Protein AF-A0A920M468-F1 (afdb_monomer)

Secondary structure (DSSP, 8-state):
-EEEE---S--EEEETTEEEE-S---SS---EEEE------SSEEEEEEEETT-EEEEEEEEETTS-EEEETTEEEEEEEEETTEEEEEEEEEEEPTTEEEEEEEES---HHHHHHHHT--HHHHHHHHHHHHHHHHHHHHHHHHHHHHHHHTT--

Solvent-accessible surface area (backbone atoms only — not comparable to full-atom values): 9372 Å² total; per-residue (Å²): 122,51,78,50,63,74,60,53,88,59,54,82,43,85,49,102,90,52,72,47,72,67,35,61,84,71,93,76,90,77,55,78,50,73,48,80,86,80,92,75,95,53,46,57,48,79,48,80,44,76,28,73,80,29,41,67,69,48,77,47,78,42,59,63,79,57,44,50,79,44,35,77,70,39,42,81,71,48,77,44,75,60,93,95,44,57,23,41,32,32,40,29,60,68,44,52,65,66,35,71,44,57,31,39,37,33,69,28,74,48,67,66,62,57,44,57,66,70,54,65,39,70,66,54,56,47,50,55,52,49,54,51,51,51,53,53,52,53,52,51,52,52,54,50,50,55,57,54,54,55,57,63,68,71,74,114

pLDDT: mean 83.61, std 12.79, range [44.75, 96.12]

Sequence (156 aa):
MYVETDLPSGNLIEIPQGFALTSEVPSGDSNIIFSYYINYDSSKFEFPLHFPHGTDTFKIIVPEGSGKISGERLSFDKKVDISEKTFDEYIGNNYAKGEYLNMEMTNIPTSFVNKLSSSLNFQVINLVVIILMVNVIIIFFILRYFKNNSKKNATH

Structure (mmCIF, N/CA/C/O backbone):
data_AF-A0A920M468-F1
#
_entry.id   AF-A0A920M468-F1
#
loop_
_atom_site.group_PDB
_atom_site.id
_atom_site.type_symbol
_atom_site.label_atom_id
_atom_site.label_alt_id
_atom_site.label_comp_id
_atom_site.label_asym_id
_atom_site.label_entity_id
_atom_site.label_seq_id
_atom_site.pdbx_PDB_ins_code
_atom_site.Cartn_x
_atom_site.Cartn_y
_atom_site.Cartn_z
_atom_site.occupancy
_atom_site.B_iso_or_equiv
_atom_site.auth_seq_id
_atom_site.auth_comp_id
_atom_site.auth_asym_id
_atom_site.auth_atom_id
_atom_site.pdbx_PDB_model_num
ATOM 1 N N . MET A 1 1 ? -12.766 -0.145 -10.175 1.00 72.31 1 MET A N 1
ATOM 2 C CA . MET A 1 1 ? -11.349 -0.168 -10.586 1.00 72.31 1 MET A CA 1
ATOM 3 C C . MET A 1 1 ? -11.102 1.021 -11.507 1.00 72.31 1 MET A C 1
ATOM 5 O O . MET A 1 1 ? -12.028 1.400 -12.214 1.00 72.31 1 MET A O 1
ATOM 9 N N . TYR A 1 2 ? -9.910 1.617 -11.475 1.00 83.50 2 TYR A N 1
ATOM 10 C CA . TYR A 1 2 ? -9.464 2.642 -12.432 1.00 83.50 2 TYR A CA 1
ATOM 11 C C . TYR A 1 2 ? -8.093 2.242 -12.982 1.00 83.50 2 TYR A C 1
ATOM 13 O O . TYR A 1 2 ? -7.272 1.762 -12.201 1.00 83.50 2 TYR A O 1
ATOM 21 N N . VAL A 1 3 ? -7.858 2.412 -14.286 1.00 87.94 3 VAL A N 1
ATOM 22 C CA . VAL A 1 3 ? -6.582 2.110 -14.955 1.00 87.94 3 VAL A CA 1
ATOM 23 C C . VAL A 1 3 ? -6.292 3.199 -15.985 1.00 87.94 3 VAL A C 1
ATOM 25 O O . VAL A 1 3 ? -7.162 3.540 -16.783 1.00 87.94 3 VAL A O 1
ATOM 28 N N . GLU A 1 4 ? -5.068 3.708 -15.977 1.00 87.00 4 GLU A N 1
ATOM 29 C CA . GLU A 1 4 ? -4.532 4.695 -16.910 1.00 87.00 4 GLU A CA 1
ATOM 30 C C . GLU A 1 4 ? -3.152 4.225 -17.384 1.00 87.00 4 GLU A C 1
ATOM 32 O O . GLU A 1 4 ? -2.341 3.750 -16.587 1.00 87.00 4 GLU A O 1
ATOM 37 N N . THR A 1 5 ? -2.896 4.295 -18.690 1.00 88.25 5 THR A N 1
ATOM 38 C CA . THR A 1 5 ? -1.641 3.825 -19.285 1.00 88.25 5 THR A CA 1
ATOM 39 C C . THR A 1 5 ? -1.298 4.604 -20.550 1.00 88.25 5 THR A C 1
ATOM 41 O O . THR A 1 5 ? -2.192 5.058 -21.263 1.00 88.25 5 THR A O 1
ATOM 44 N N . ASP A 1 6 ? -0.002 4.747 -20.820 1.00 89.06 6 ASP A N 1
ATOM 45 C CA . ASP A 1 6 ? 0.556 5.308 -22.055 1.00 89.06 6 ASP A CA 1
ATOM 46 C C . ASP A 1 6 ? 0.820 4.249 -23.144 1.00 89.06 6 ASP A C 1
ATOM 48 O O . ASP A 1 6 ? 1.284 4.586 -24.236 1.00 89.06 6 ASP A O 1
ATOM 52 N N . LEU A 1 7 ? 0.499 2.977 -22.876 1.00 85.50 7 LEU A N 1
ATOM 53 C CA . LEU A 1 7 ? 0.615 1.899 -23.851 1.00 85.50 7 LEU A CA 1
ATOM 54 C C . LEU A 1 7 ? -0.274 2.152 -25.087 1.00 85.50 7 LEU A C 1
ATOM 56 O O . LEU A 1 7 ? -1.357 2.736 -24.978 1.00 85.50 7 LEU A O 1
ATOM 60 N N . PRO A 1 8 ? 0.153 1.686 -26.279 1.00 80.62 8 PRO A N 1
ATOM 61 C CA . PRO A 1 8 ? -0.602 1.844 -27.518 1.00 80.62 8 PRO A CA 1
ATOM 62 C C . PRO A 1 8 ? -1.964 1.131 -27.476 1.00 80.62 8 PRO A C 1
ATOM 64 O O . PRO A 1 8 ? -2.293 0.393 -26.544 1.00 80.62 8 PRO A O 1
ATOM 67 N N . SER A 1 9 ? -2.769 1.351 -28.522 1.00 77.06 9 SER A N 1
ATOM 68 C CA . SER A 1 9 ? -4.143 0.849 -28.644 1.00 77.06 9 SER A CA 1
ATOM 69 C C . SER A 1 9 ? -4.289 -0.621 -28.239 1.00 77.06 9 SER A C 1
ATOM 71 O O . SER A 1 9 ? -3.648 -1.498 -28.816 1.00 77.06 9 SER A O 1
ATOM 73 N N . GLY A 1 10 ? -5.187 -0.879 -27.293 1.00 79.38 10 GLY A N 1
ATOM 74 C CA . GLY A 1 10 ? -5.555 -2.206 -26.821 1.00 79.38 10 GLY A CA 1
ATOM 75 C C . GLY A 1 10 ? -6.799 -2.134 -25.940 1.00 79.38 10 GLY A C 1
ATOM 76 O O . GLY A 1 10 ? -7.289 -1.055 -25.608 1.00 79.38 10 GLY A O 1
ATOM 77 N N . ASN A 1 11 ? -7.334 -3.296 -25.583 1.00 83.25 11 ASN A N 1
ATOM 78 C CA . ASN A 1 11 ? -8.497 -3.418 -24.709 1.00 83.25 11 ASN A CA 1
ATOM 79 C C . ASN A 1 11 ? -8.072 -3.674 -23.261 1.00 83.25 11 ASN A C 1
ATOM 81 O O . ASN A 1 11 ? -7.198 -4.513 -23.008 1.00 83.25 11 ASN A O 1
ATOM 85 N N . LEU A 1 12 ? -8.759 -3.005 -22.334 1.00 86.44 12 LEU A N 1
ATOM 86 C CA . LEU A 1 12 ? -8.770 -3.317 -20.909 1.00 86.44 12 LEU A CA 1
ATOM 87 C C . LEU A 1 12 ? -9.827 -4.394 -20.642 1.00 86.44 12 LEU A C 1
ATOM 89 O O . LEU A 1 12 ? -10.995 -4.226 -20.993 1.00 86.44 12 LEU A O 1
ATOM 93 N N . ILE A 1 13 ? -9.419 -5.487 -20.008 1.00 88.12 13 ILE A N 1
ATOM 94 C CA . ILE A 1 13 ? -10.295 -6.589 -19.610 1.00 88.12 13 ILE A CA 1
ATOM 95 C C . ILE A 1 13 ? -10.274 -6.672 -18.085 1.00 88.12 13 ILE A C 1
ATOM 97 O O . ILE A 1 13 ? -9.231 -6.936 -17.493 1.00 88.12 13 ILE A O 1
ATOM 101 N N . GLU A 1 14 ? -11.418 -6.456 -17.441 1.00 82.94 14 GLU A N 1
ATOM 102 C CA . GLU A 1 14 ? -11.567 -6.653 -15.996 1.00 82.94 14 GLU A CA 1
ATOM 103 C C . GLU A 1 14 ? -11.690 -8.152 -15.679 1.00 82.94 14 GLU A C 1
ATOM 105 O O . GLU A 1 14 ? -12.442 -8.884 -16.326 1.00 82.94 14 GLU A O 1
ATOM 110 N N . ILE A 1 15 ? -10.934 -8.618 -14.685 1.00 84.69 15 ILE A N 1
ATOM 111 C CA . ILE A 1 15 ? -10.962 -9.993 -14.176 1.00 84.69 15 ILE A CA 1
ATOM 112 C C . ILE A 1 15 ? -11.221 -9.963 -12.661 1.00 84.69 15 ILE A C 1
ATOM 114 O O . ILE A 1 15 ? -10.970 -8.945 -12.019 1.00 84.69 15 ILE A O 1
ATOM 118 N N . PRO A 1 16 ? -11.690 -11.058 -12.033 1.00 76.50 16 PRO A N 1
ATOM 119 C CA . PRO A 1 16 ? -12.141 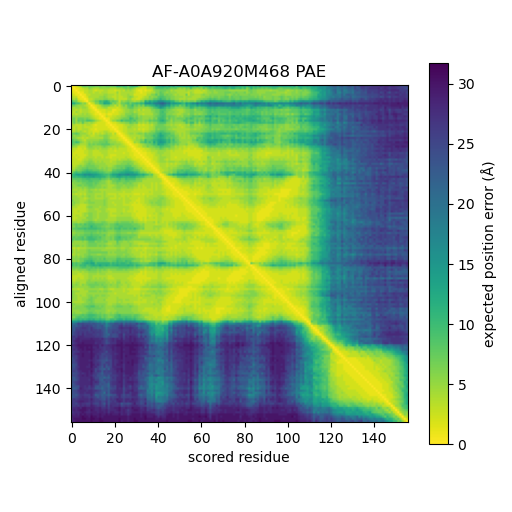-11.023 -10.635 1.00 76.50 16 PRO A CA 1
ATOM 120 C C . PRO A 1 16 ? -11.127 -10.486 -9.608 1.00 76.50 16 PRO A C 1
ATOM 122 O O . PRO A 1 16 ? -11.527 -10.034 -8.541 1.00 76.50 16 PRO A O 1
ATOM 125 N N . GLN A 1 17 ? -9.827 -10.552 -9.908 1.00 73.88 17 GLN A N 1
ATOM 126 C CA . GLN A 1 17 ? -8.737 -10.158 -9.007 1.00 73.88 17 GLN A CA 1
ATOM 127 C C . GLN A 1 17 ? -7.887 -8.995 -9.547 1.00 73.88 17 GLN A C 1
ATOM 129 O O . GLN A 1 17 ? -6.841 -8.690 -8.981 1.00 73.88 17 GLN A O 1
ATOM 134 N N . GLY A 1 18 ? -8.292 -8.348 -10.643 1.00 81.44 18 GLY A N 1
ATOM 135 C CA . GLY A 1 18 ? -7.482 -7.311 -11.278 1.00 81.44 18 GLY A CA 1
ATOM 136 C C . GLY A 1 18 ? -7.905 -7.047 -12.714 1.00 81.44 18 GLY A C 1
ATOM 137 O O . GLY A 1 18 ? -9.082 -7.119 -13.047 1.00 81.44 18 GLY A O 1
ATOM 138 N N . PHE A 1 19 ? -6.945 -6.758 -13.581 1.00 86.69 19 PHE A N 1
ATOM 139 C CA . PHE A 1 19 ? -7.207 -6.484 -14.987 1.00 86.69 19 PHE A CA 1
ATOM 140 C C . PHE A 1 19 ? -6.134 -7.095 -15.882 1.00 86.69 19 PHE A C 1
ATOM 142 O O . PHE A 1 19 ? -5.033 -7.411 -15.435 1.00 86.69 19 PHE A O 1
ATOM 149 N N . ALA A 1 20 ? -6.463 -7.229 -17.160 1.00 87.06 20 ALA A N 1
ATOM 150 C CA . ALA A 1 20 ? -5.524 -7.519 -18.226 1.00 87.06 20 ALA A CA 1
ATOM 151 C C . ALA A 1 20 ? -5.571 -6.394 -19.264 1.00 87.06 20 ALA A C 1
ATOM 153 O O . ALA A 1 20 ? -6.641 -5.884 -19.600 1.00 87.06 20 ALA A O 1
ATOM 154 N N . LEU A 1 21 ? -4.403 -6.026 -19.782 1.00 87.69 21 LEU A N 1
ATOM 155 C CA . LEU A 1 21 ? -4.264 -5.148 -20.938 1.00 87.69 21 LEU A CA 1
ATOM 156 C C . LEU A 1 21 ? -3.857 -6.007 -22.132 1.00 87.69 21 LEU A C 1
ATOM 158 O O . LEU A 1 21 ? -2.935 -6.812 -22.033 1.00 87.69 21 LEU A O 1
ATOM 162 N N . THR A 1 22 ? -4.557 -5.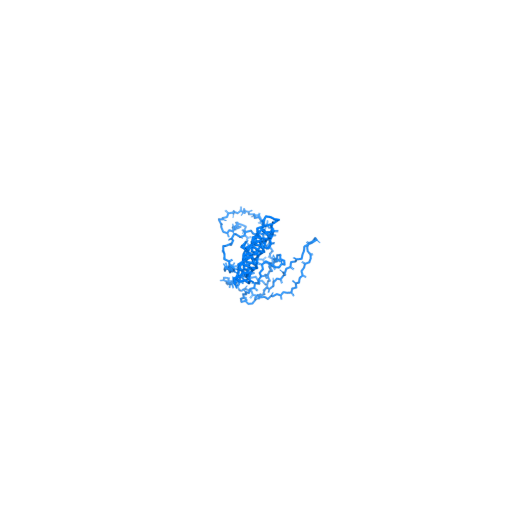843 -23.252 1.00 87.12 22 THR A N 1
ATOM 163 C CA . THR A 1 22 ? -4.215 -6.513 -24.524 1.00 87.12 22 THR A CA 1
ATOM 164 C C . THR A 1 22 ? -3.325 -5.657 -25.425 1.00 87.12 22 THR A C 1
ATOM 166 O O . THR A 1 22 ? -3.011 -6.068 -26.538 1.00 87.12 22 THR A O 1
ATOM 169 N N . SER A 1 23 ? -2.929 -4.473 -24.950 1.00 86.81 23 SER A N 1
ATOM 170 C CA . SER A 1 23 ? -1.978 -3.598 -25.629 1.00 86.81 23 SER A CA 1
ATOM 171 C C . SER A 1 23 ? -0.625 -4.282 -25.790 1.00 86.81 23 SER A C 1
ATOM 173 O O . SER A 1 23 ? -0.130 -4.939 -24.873 1.00 86.81 23 SER A O 1
ATOM 175 N N . GLU A 1 24 ? -0.002 -4.088 -26.948 1.00 84.12 24 GLU A N 1
ATOM 176 C CA . GLU A 1 24 ? 1.403 -4.440 -27.131 1.00 84.12 24 GLU A CA 1
ATOM 177 C C . GLU A 1 24 ? 2.275 -3.558 -26.229 1.00 84.12 24 GLU A C 1
ATOM 179 O O . GLU A 1 24 ? 2.000 -2.370 -26.070 1.00 84.12 24 GLU A O 1
ATOM 184 N N . VAL A 1 25 ? 3.326 -4.135 -25.643 1.00 84.81 25 VAL A N 1
ATOM 185 C CA . VAL A 1 25 ? 4.314 -3.394 -24.846 1.00 84.81 25 VAL A CA 1
ATOM 186 C C . VAL A 1 25 ? 5.484 -3.034 -25.767 1.00 84.81 25 VAL A C 1
ATOM 188 O O . VAL A 1 25 ? 6.295 -3.918 -26.069 1.00 84.81 25 VAL A O 1
ATOM 191 N N . PRO A 1 26 ? 5.564 -1.789 -26.281 1.00 82.69 26 PRO A N 1
ATOM 192 C CA . PRO A 1 26 ? 6.641 -1.382 -27.171 1.00 82.69 26 PRO A CA 1
ATOM 193 C C . PRO A 1 26 ? 7.973 -1.299 -26.417 1.00 82.69 26 PRO A C 1
ATOM 195 O O . PRO A 1 26 ? 8.027 -1.257 -25.190 1.00 82.69 26 PRO A O 1
ATOM 198 N N . SER A 1 27 ? 9.074 -1.247 -27.163 1.00 81.12 27 SER A N 1
ATOM 199 C CA . SER A 1 27 ? 10.379 -0.931 -26.582 1.00 81.12 27 SER A CA 1
ATOM 200 C C . SER A 1 27 ? 10.397 0.506 -26.055 1.00 81.12 27 SER A C 1
ATOM 202 O O . SER A 1 27 ? 10.028 1.426 -26.784 1.00 81.12 27 SER A O 1
ATOM 204 N N . GLY A 1 28 ? 10.907 0.698 -24.840 1.00 85.50 28 GLY A N 1
ATOM 205 C CA . GLY A 1 28 ? 11.016 2.003 -24.189 1.00 85.50 28 GLY A CA 1
ATOM 206 C C . GLY A 1 28 ? 10.331 2.010 -22.828 1.00 85.50 28 GLY A C 1
ATOM 207 O O . GLY A 1 28 ? 10.026 0.949 -22.281 1.00 85.50 28 GLY A O 1
ATOM 208 N N . ASP A 1 29 ? 10.103 3.212 -22.310 1.00 86.44 29 ASP A N 1
ATOM 209 C CA . ASP A 1 29 ? 9.455 3.417 -21.020 1.00 86.44 29 ASP A CA 1
ATOM 210 C C . ASP A 1 29 ? 7.938 3.478 -21.201 1.00 86.44 29 ASP A C 1
ATOM 212 O O . ASP A 1 29 ? 7.425 4.045 -22.169 1.00 86.44 29 ASP A O 1
ATOM 216 N N . SER A 1 30 ? 7.208 2.873 -20.271 1.00 88.75 30 SER A N 1
ATOM 217 C CA . SER A 1 30 ? 5.748 2.918 -20.236 1.00 88.75 30 SER A CA 1
ATOM 218 C C . SER A 1 30 ? 5.275 2.963 -18.792 1.00 88.75 30 SER A C 1
ATOM 220 O O . SER A 1 30 ? 5.843 2.315 -17.910 1.00 88.75 30 SER A O 1
ATOM 222 N N . ASN A 1 31 ? 4.222 3.728 -18.552 1.00 90.06 31 ASN A N 1
ATOM 223 C CA . ASN A 1 31 ? 3.626 3.955 -17.253 1.00 90.06 31 ASN A CA 1
ATOM 224 C C . ASN A 1 31 ? 2.242 3.314 -17.193 1.00 90.06 31 ASN A C 1
ATOM 226 O O . ASN A 1 31 ? 1.417 3.424 -18.104 1.00 90.06 31 ASN A O 1
ATOM 230 N N . ILE A 1 32 ? 1.976 2.659 -16.067 1.00 90.31 32 ILE A N 1
ATOM 231 C CA . ILE A 1 32 ? 0.671 2.084 -15.759 1.00 90.31 32 ILE A CA 1
ATOM 232 C C . ILE A 1 32 ? 0.296 2.542 -14.356 1.00 90.31 32 ILE A C 1
ATOM 234 O O . ILE A 1 32 ? 0.984 2.233 -13.382 1.00 90.31 32 ILE A O 1
ATOM 238 N N . ILE A 1 33 ? -0.809 3.270 -14.255 1.00 91.44 33 ILE A N 1
ATOM 239 C CA . ILE A 1 33 ? -1.391 3.726 -12.997 1.00 91.44 33 ILE A CA 1
ATOM 240 C C . ILE A 1 33 ? -2.715 3.001 -12.832 1.00 91.44 33 ILE A C 1
ATOM 242 O O . ILE A 1 33 ? -3.558 3.012 -13.725 1.00 91.44 33 ILE A O 1
ATOM 246 N N . PHE A 1 34 ? -2.924 2.365 -11.686 1.00 89.44 34 PHE A N 1
ATOM 247 C CA . PHE A 1 34 ? -4.175 1.673 -11.420 1.00 89.44 34 PHE A CA 1
ATOM 248 C C . PHE A 1 34 ? -4.586 1.779 -9.956 1.00 89.44 34 PHE A C 1
ATOM 250 O O . PHE A 1 34 ? -3.760 1.928 -9.059 1.00 89.44 34 PHE A O 1
ATOM 257 N N . SER A 1 35 ? -5.894 1.699 -9.722 1.00 87.50 35 SER A N 1
ATOM 258 C CA . SER A 1 35 ? -6.501 1.725 -8.396 1.00 87.50 35 SER A CA 1
ATOM 259 C C . SER A 1 35 ? -7.462 0.554 -8.223 1.00 87.50 35 SER A C 1
ATOM 261 O O . SER A 1 35 ? -8.342 0.306 -9.061 1.00 87.50 35 SER A O 1
ATOM 263 N N . TYR A 1 36 ? -7.300 -0.148 -7.104 1.00 80.62 36 TYR A N 1
ATOM 264 C CA . TYR A 1 36 ? -8.110 -1.289 -6.706 1.00 80.62 36 TYR A CA 1
ATOM 265 C C . TYR A 1 36 ? -8.682 -1.094 -5.301 1.00 80.62 36 TYR A C 1
ATOM 267 O O . TYR A 1 36 ? -8.078 -0.462 -4.437 1.00 80.62 36 TYR A O 1
ATOM 275 N N . TYR A 1 37 ? -9.844 -1.700 -5.073 1.00 80.69 37 TYR A N 1
ATOM 276 C CA . TYR A 1 37 ? -10.411 -1.877 -3.743 1.00 80.69 37 TYR A CA 1
ATOM 277 C C . TYR A 1 37 ? -10.357 -3.360 -3.411 1.00 80.69 37 TYR A C 1
ATOM 279 O O . TYR A 1 37 ? -10.827 -4.182 -4.196 1.00 80.69 37 TYR A O 1
ATOM 287 N N . ILE A 1 38 ? -9.779 -3.696 -2.263 1.00 76.62 38 ILE A N 1
ATOM 288 C CA . ILE A 1 38 ? -9.688 -5.074 -1.785 1.00 76.62 38 ILE A CA 1
ATOM 289 C C . ILE A 1 38 ? -10.507 -5.186 -0.509 1.00 76.62 38 ILE A C 1
ATOM 291 O O . ILE A 1 38 ? -10.326 -4.411 0.430 1.00 76.62 38 ILE A O 1
ATOM 295 N N . ASN A 1 39 ? -11.406 -6.167 -0.488 1.00 77.19 39 ASN A N 1
ATOM 296 C CA . ASN A 1 39 ? -12.081 -6.570 0.736 1.00 77.19 39 ASN A CA 1
ATOM 297 C C . ASN A 1 39 ? -11.111 -7.428 1.555 1.00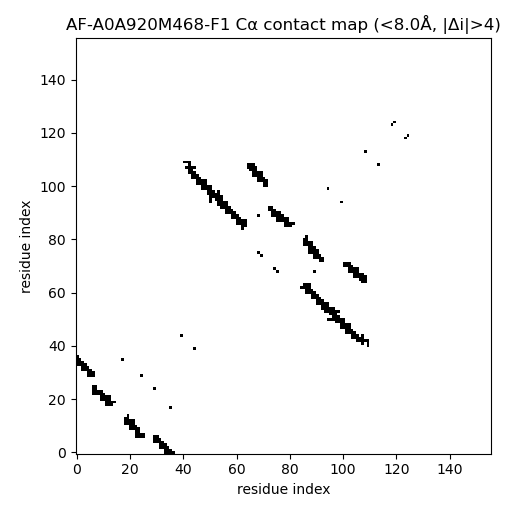 77.19 39 ASN A C 1
ATOM 299 O O . ASN A 1 39 ? -10.546 -8.387 1.032 1.00 77.19 39 ASN A O 1
ATOM 303 N N . TYR A 1 40 ? -10.922 -7.078 2.823 1.00 75.81 40 TYR A N 1
ATOM 304 C CA . TYR A 1 40 ? -10.073 -7.809 3.757 1.00 75.81 40 TYR A CA 1
ATOM 305 C C . TYR A 1 40 ? -10.889 -8.195 4.993 1.00 75.81 40 TYR A C 1
ATOM 307 O O . TYR A 1 40 ? -11.624 -7.375 5.543 1.00 75.81 40 TYR A O 1
ATOM 315 N N . ASP A 1 41 ? -10.728 -9.435 5.448 1.00 70.12 41 ASP A N 1
ATOM 316 C CA . ASP A 1 41 ? -11.380 -9.946 6.665 1.00 70.12 41 ASP A CA 1
ATOM 317 C C . ASP A 1 41 ? -10.392 -10.115 7.834 1.00 70.12 41 ASP A C 1
ATOM 319 O O . ASP A 1 41 ? -10.779 -10.402 8.967 1.00 70.12 41 ASP A O 1
ATOM 323 N N . SER A 1 42 ? -9.101 -9.912 7.572 1.00 75.50 42 SER A N 1
ATOM 324 C CA . SER A 1 42 ? -7.993 -10.108 8.506 1.00 75.50 42 SER A CA 1
ATOM 325 C C . SER A 1 42 ? -7.207 -8.820 8.744 1.00 75.50 42 SER A C 1
ATOM 327 O O . SER A 1 42 ? -7.226 -7.886 7.949 1.00 75.50 42 SER A O 1
ATOM 329 N N . SER A 1 43 ? -6.453 -8.779 9.845 1.00 80.94 43 SER A N 1
ATOM 330 C CA . SER A 1 43 ? -5.502 -7.695 10.147 1.00 80.94 43 SER A CA 1
ATOM 331 C C . SER A 1 43 ? -4.220 -7.745 9.301 1.00 80.94 43 SER A C 1
ATOM 333 O O . SER A 1 43 ? -3.335 -6.899 9.468 1.00 80.94 43 SER A O 1
ATOM 335 N N . LYS A 1 44 ? -4.114 -8.757 8.435 1.00 82.19 44 LYS A N 1
ATOM 336 C CA . LYS A 1 44 ? -2.993 -9.046 7.546 1.00 82.19 44 LYS A CA 1
ATOM 337 C C . LYS A 1 44 ? -3.510 -9.351 6.148 1.00 82.19 44 LYS A C 1
ATOM 339 O O . LYS A 1 44 ? -4.522 -10.038 6.025 1.00 82.19 44 LYS A O 1
ATOM 344 N N . PHE A 1 45 ? -2.810 -8.883 5.129 1.00 85.75 45 PHE A N 1
ATOM 345 C CA . PHE A 1 45 ? -3.123 -9.139 3.729 1.00 85.75 45 PHE A CA 1
ATOM 346 C C . PHE A 1 45 ? -1.827 -9.372 2.955 1.00 85.75 45 PHE A C 1
ATOM 348 O O . PHE A 1 45 ? -0.899 -8.576 3.072 1.00 85.75 45 PHE A O 1
ATOM 355 N N . GLU A 1 46 ? -1.768 -10.448 2.177 1.00 87.62 46 GLU A N 1
ATOM 356 C CA . GLU A 1 46 ? -0.634 -10.760 1.306 1.00 87.62 46 GLU A CA 1
ATOM 357 C C . GLU A 1 46 ? -1.029 -10.520 -0.152 1.00 87.62 46 GLU A C 1
ATOM 359 O O . GLU A 1 46 ? -2.097 -10.947 -0.595 1.00 87.62 46 GLU A O 1
ATOM 364 N N . PHE A 1 47 ? -0.164 -9.837 -0.899 1.00 86.06 47 PHE A N 1
ATOM 365 C CA . PHE A 1 47 ? -0.390 -9.497 -2.297 1.00 86.06 47 PHE A CA 1
ATOM 366 C C . PHE A 1 47 ? 0.864 -9.780 -3.130 1.00 86.06 47 PHE A C 1
ATOM 368 O O . PHE A 1 47 ? 1.811 -8.986 -3.101 1.00 86.06 47 PHE A O 1
ATOM 375 N N . PRO A 1 48 ? 0.893 -10.900 -3.872 1.00 88.69 48 PRO A N 1
ATOM 376 C CA . PRO A 1 48 ? 1.949 -11.163 -4.836 1.00 88.69 48 PRO A CA 1
ATOM 377 C C . PRO A 1 48 ? 1.695 -10.350 -6.111 1.00 88.69 48 PRO A C 1
ATOM 379 O O . PRO A 1 48 ? 0.720 -10.582 -6.826 1.00 88.69 48 PRO A O 1
ATOM 382 N N . LEU A 1 49 ? 2.587 -9.409 -6.417 1.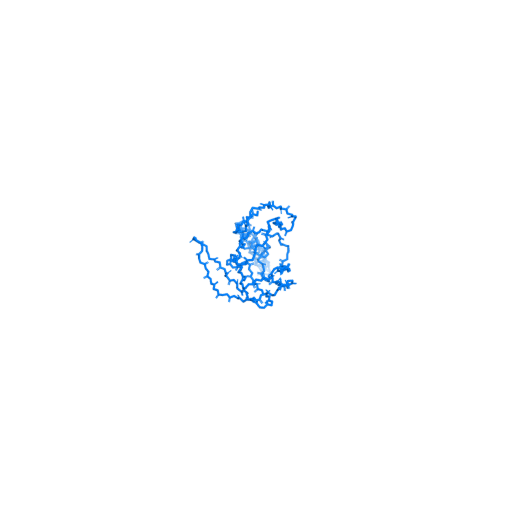00 89.44 49 LEU A N 1
ATOM 383 C CA . LEU A 1 49 ? 2.564 -8.643 -7.661 1.00 89.44 49 LEU A CA 1
ATOM 384 C C . LEU A 1 49 ? 3.651 -9.152 -8.606 1.00 89.44 49 LEU A C 1
ATOM 386 O O . LEU A 1 49 ? 4.830 -9.128 -8.270 1.00 89.44 49 LEU A O 1
ATOM 390 N N . HIS A 1 50 ? 3.254 -9.597 -9.793 1.00 91.12 50 HIS A N 1
ATOM 391 C CA . HIS A 1 50 ? 4.172 -10.071 -10.826 1.00 91.12 50 HIS A CA 1
ATOM 392 C C . HIS A 1 50 ? 4.554 -8.936 -11.784 1.00 91.12 50 HIS A C 1
ATOM 394 O O . HIS A 1 50 ? 3.677 -8.195 -12.233 1.00 91.12 50 HIS A O 1
ATOM 400 N N . PHE A 1 51 ? 5.832 -8.854 -12.164 1.00 91.81 51 PHE A N 1
ATOM 401 C CA . PHE A 1 51 ? 6.353 -7.914 -13.161 1.00 91.81 51 PHE A CA 1
ATOM 402 C C . PHE A 1 51 ? 6.844 -8.645 -14.427 1.00 91.81 51 PHE A C 1
ATOM 404 O O . PHE A 1 51 ? 8.049 -8.854 -14.592 1.00 91.81 51 PHE A O 1
ATOM 411 N N . PRO A 1 52 ? 5.956 -9.003 -15.378 1.00 89.69 52 PRO A N 1
ATOM 412 C CA . PRO A 1 52 ? 6.343 -9.725 -16.597 1.00 89.69 52 PRO A CA 1
ATOM 413 C C . PRO A 1 52 ? 7.448 -9.029 -17.405 1.00 89.69 52 PRO A C 1
ATOM 415 O O . PRO A 1 52 ? 8.354 -9.683 -17.920 1.00 89.69 52 PRO A O 1
ATOM 418 N N . HIS A 1 53 ? 7.397 -7.697 -17.477 1.00 89.75 53 HIS A N 1
ATOM 419 C CA . HIS A 1 53 ? 8.352 -6.872 -18.222 1.00 89.75 53 HIS A CA 1
ATOM 420 C C . HIS A 1 53 ? 9.424 -6.219 -17.338 1.00 89.75 53 HIS A C 1
ATOM 422 O O . HIS A 1 53 ? 10.292 -5.522 -17.863 1.00 89.75 53 HIS A O 1
ATOM 428 N N . GLY A 1 54 ? 9.427 -6.517 -16.035 1.00 92.19 54 GLY A N 1
ATOM 429 C CA . GLY A 1 54 ? 10.215 -5.787 -15.044 1.00 92.19 54 GLY A CA 1
ATOM 430 C C . GLY A 1 54 ? 9.662 -4.382 -14.799 1.00 92.19 54 GLY A C 1
ATOM 431 O O . GLY A 1 54 ? 8.700 -3.959 -15.443 1.00 92.19 54 GLY A O 1
ATOM 432 N N . THR A 1 55 ? 10.248 -3.671 -13.842 1.00 93.12 55 THR A N 1
ATOM 433 C CA . THR A 1 55 ? 10.001 -2.239 -13.648 1.00 93.12 55 THR A CA 1
ATOM 434 C C . THR A 1 55 ? 11.179 -1.577 -12.942 1.00 93.12 55 THR A C 1
ATOM 436 O O . THR A 1 55 ? 11.739 -2.129 -11.990 1.00 93.12 55 THR A O 1
ATOM 439 N N . ASP A 1 56 ? 11.536 -0.375 -13.386 1.00 93.50 56 ASP A N 1
ATOM 440 C CA . ASP A 1 56 ? 12.581 0.426 -12.750 1.00 93.50 56 ASP A CA 1
ATOM 441 C C . ASP A 1 56 ? 12.092 1.020 -11.429 1.00 93.50 56 ASP A C 1
ATOM 443 O O . ASP A 1 56 ? 12.833 1.070 -10.446 1.00 93.50 56 ASP A O 1
ATOM 447 N N . THR A 1 57 ? 10.826 1.440 -11.375 1.00 94.06 57 THR A N 1
ATOM 448 C CA . THR A 1 57 ? 10.217 2.027 -10.181 1.00 94.06 57 THR A CA 1
ATOM 449 C C . THR A 1 57 ? 8.772 1.575 -10.033 1.00 94.06 57 THR A C 1
ATOM 451 O O . THR A 1 57 ? 7.959 1.668 -10.950 1.00 94.06 57 THR A O 1
ATOM 454 N N . PHE A 1 58 ? 8.430 1.134 -8.829 1.00 94.75 58 PHE A N 1
ATOM 455 C CA . PHE A 1 58 ? 7.075 0.812 -8.418 1.00 94.75 58 PHE A CA 1
ATOM 456 C C . PHE A 1 58 ? 6.688 1.678 -7.222 1.00 94.75 58 PHE A C 1
ATOM 458 O O . PHE A 1 58 ? 7.451 1.793 -6.261 1.00 94.75 58 PHE A O 1
ATOM 465 N N . LYS A 1 59 ? 5.501 2.286 -7.280 1.00 94.94 59 LYS A N 1
ATOM 466 C CA . LYS A 1 59 ? 4.973 3.140 -6.215 1.00 94.94 59 LYS A CA 1
ATOM 467 C C . LYS A 1 59 ? 3.606 2.667 -5.766 1.00 94.94 59 LYS A C 1
ATOM 469 O O . LYS A 1 59 ? 2.748 2.356 -6.588 1.00 94.94 59 LYS A O 1
ATOM 474 N N . ILE A 1 60 ? 3.398 2.694 -4.457 1.00 93.62 60 ILE A N 1
ATOM 475 C CA . ILE A 1 60 ? 2.114 2.413 -3.824 1.00 93.62 60 ILE A CA 1
ATOM 476 C C . ILE A 1 60 ? 1.753 3.609 -2.968 1.00 93.62 60 ILE A C 1
ATOM 478 O O . ILE A 1 60 ? 2.574 4.079 -2.184 1.00 93.62 60 ILE A O 1
ATOM 482 N N . ILE A 1 61 ? 0.514 4.065 -3.092 1.00 93.44 61 ILE A N 1
ATOM 483 C CA . ILE A 1 61 ? -0.034 5.140 -2.276 1.00 93.44 61 ILE A CA 1
ATOM 484 C C . ILE A 1 61 ? -1.244 4.570 -1.545 1.00 93.44 61 ILE A C 1
ATOM 486 O O . ILE A 1 61 ? -2.206 4.135 -2.181 1.00 93.44 61 ILE A O 1
ATOM 490 N N . VAL A 1 62 ? -1.195 4.552 -0.214 1.00 91.75 62 VAL A N 1
ATOM 491 C CA . VAL A 1 62 ? -2.306 4.086 0.628 1.00 91.75 62 VAL A CA 1
ATOM 492 C C . VAL A 1 62 ? -2.750 5.178 1.594 1.00 91.75 62 VAL A C 1
ATOM 494 O O . VAL A 1 62 ? -1.909 5.950 2.048 1.00 91.75 62 VAL A O 1
ATOM 497 N N . PRO A 1 63 ? -4.052 5.286 1.919 1.00 90.75 63 PRO A N 1
ATOM 498 C CA . PRO A 1 63 ? -4.511 6.276 2.886 1.00 90.75 63 PRO A CA 1
ATOM 499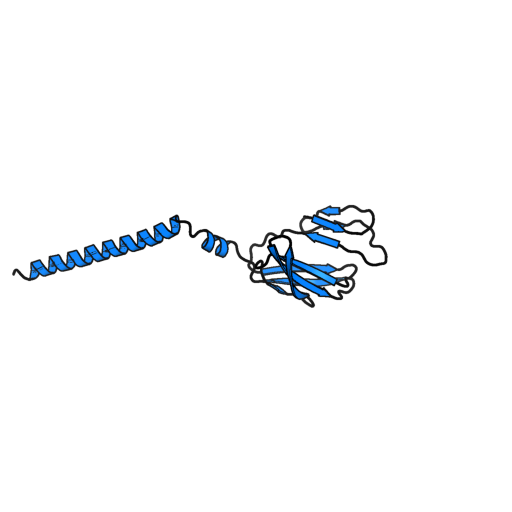 C C . PRO A 1 63 ? -3.798 6.096 4.226 1.00 90.75 63 PRO A C 1
ATOM 501 O O . PRO A 1 63 ? -3.616 4.958 4.677 1.00 90.75 63 PRO A O 1
ATOM 504 N N . GLU A 1 64 ? -3.436 7.203 4.871 1.00 88.69 64 GLU A N 1
ATOM 505 C CA . GLU A 1 64 ? -2.792 7.166 6.181 1.00 88.69 64 GLU A CA 1
ATOM 506 C C . GLU A 1 64 ? -3.615 6.326 7.173 1.00 88.69 64 GLU A C 1
ATOM 508 O O . GLU A 1 64 ? -4.841 6.427 7.256 1.00 88.69 64 GLU A O 1
ATOM 513 N N . GLY A 1 65 ? -2.930 5.461 7.924 1.00 85.50 65 GLY A N 1
ATOM 514 C CA . GLY A 1 65 ? -3.569 4.608 8.926 1.00 85.50 65 GLY A CA 1
ATOM 515 C C . GLY A 1 65 ? -4.266 3.365 8.365 1.00 85.50 65 GLY A C 1
ATOM 516 O O . GLY A 1 65 ? -4.879 2.634 9.137 1.00 85.50 65 GLY A O 1
ATOM 517 N N . SER A 1 66 ? -4.143 3.068 7.065 1.00 86.12 66 SER A N 1
ATOM 518 C CA . SER A 1 66 ? -4.697 1.837 6.464 1.00 86.12 66 SER A CA 1
ATOM 519 C C . SER A 1 66 ? -3.941 0.561 6.853 1.00 86.12 66 SER A C 1
ATOM 521 O O . SER A 1 66 ? -4.403 -0.539 6.559 1.00 86.12 66 SER A O 1
ATOM 523 N N . GLY A 1 67 ? -2.787 0.694 7.508 1.00 87.25 67 GLY A N 1
ATOM 524 C CA . GLY A 1 67 ? -1.887 -0.395 7.884 1.00 87.25 67 GLY A CA 1
ATOM 525 C C . GLY A 1 67 ? -0.457 -0.114 7.421 1.00 87.25 67 GLY A C 1
ATOM 526 O O . GLY A 1 67 ? -0.180 0.904 6.790 1.00 87.25 67 GLY A O 1
ATOM 527 N N . LYS A 1 68 ? 0.468 -1.013 7.753 1.00 88.75 68 LYS A N 1
ATOM 528 C CA . LYS A 1 68 ? 1.880 -0.920 7.374 1.00 88.75 68 LYS A CA 1
ATOM 529 C C . LYS A 1 68 ? 2.181 -1.908 6.260 1.00 88.75 68 LYS A C 1
ATOM 531 O O . LYS A 1 68 ? 1.936 -3.100 6.433 1.00 88.75 68 LYS A O 1
ATOM 536 N N . ILE A 1 69 ? 2.748 -1.415 5.164 1.00 92.62 69 ILE A N 1
ATOM 537 C CA . ILE A 1 69 ? 3.196 -2.250 4.050 1.00 92.62 69 ILE A CA 1
ATOM 538 C C . ILE A 1 69 ? 4.660 -2.638 4.268 1.00 92.62 69 ILE A C 1
ATOM 540 O O . ILE A 1 69 ? 5.491 -1.819 4.669 1.00 92.62 69 ILE A O 1
ATOM 544 N N . SER A 1 70 ? 4.971 -3.900 4.006 1.00 91.44 70 SER A N 1
ATOM 545 C CA . SER A 1 70 ? 6.322 -4.446 3.963 1.00 91.44 70 SER A CA 1
ATOM 546 C C . SER A 1 70 ? 6.459 -5.388 2.778 1.00 91.44 70 SER A C 1
ATOM 548 O O . SER A 1 70 ? 5.527 -6.108 2.442 1.00 91.44 70 SER A O 1
ATOM 550 N N . GLY A 1 71 ? 7.627 -5.404 2.155 1.00 91.06 71 GLY A N 1
ATOM 551 C CA . GLY A 1 71 ? 7.938 -6.310 1.060 1.00 91.06 71 GLY A CA 1
ATOM 552 C C . GLY A 1 71 ? 9.424 -6.250 0.751 1.00 91.06 71 GLY A C 1
ATOM 553 O O . GLY A 1 71 ? 10.127 -5.336 1.193 1.00 91.06 71 GLY A O 1
ATOM 554 N N . GLU A 1 72 ? 9.919 -7.229 0.004 1.00 89.94 72 GLU A N 1
ATOM 555 C CA . GLU A 1 72 ? 11.310 -7.200 -0.431 1.00 89.94 72 GLU A CA 1
ATOM 556 C C . GLU A 1 72 ? 11.549 -5.997 -1.356 1.00 89.94 72 GLU A C 1
ATOM 558 O O . GLU A 1 72 ? 10.804 -5.763 -2.310 1.00 89.94 72 GLU A O 1
ATOM 563 N N . ARG A 1 73 ? 12.589 -5.212 -1.054 1.00 91.94 73 ARG A N 1
ATOM 564 C CA . ARG A 1 73 ? 12.973 -4.003 -1.807 1.00 91.94 73 ARG A CA 1
ATOM 565 C C . ARG A 1 73 ? 11.873 -2.940 -1.919 1.00 91.94 73 ARG A C 1
ATOM 567 O O . ARG A 1 73 ? 11.952 -2.080 -2.788 1.00 91.94 73 ARG A O 1
ATOM 574 N N . LEU A 1 74 ? 10.894 -2.978 -1.016 1.00 94.88 74 LEU A N 1
ATOM 575 C CA . LEU A 1 74 ? 9.830 -1.993 -0.882 1.00 94.88 74 LEU A CA 1
ATOM 576 C C . LEU A 1 74 ? 9.997 -1.261 0.451 1.00 94.88 74 LEU A C 1
ATOM 578 O O . LEU A 1 74 ? 10.010 -1.880 1.518 1.00 94.88 74 LEU A O 1
ATOM 582 N N . SER A 1 75 ? 10.106 0.061 0.401 1.00 94.00 75 SER A N 1
ATOM 583 C CA . SER A 1 75 ? 10.304 0.898 1.584 1.00 94.00 75 SER A CA 1
ATOM 584 C C . SER A 1 75 ? 9.346 2.076 1.598 1.00 94.00 75 SER A C 1
ATOM 586 O O . SER A 1 75 ? 8.974 2.593 0.548 1.00 94.00 75 SER A O 1
ATOM 588 N N . PHE A 1 76 ? 8.972 2.518 2.797 1.00 94.44 76 PHE A N 1
ATOM 589 C CA . PHE A 1 76 ? 8.289 3.796 2.971 1.00 94.44 76 PHE A CA 1
ATOM 590 C C . PHE A 1 76 ? 9.176 4.925 2.433 1.00 94.44 76 PHE A C 1
ATOM 592 O O . PHE A 1 76 ? 10.352 4.997 2.793 1.00 94.44 76 PHE A O 1
ATOM 599 N N . ASP A 1 77 ? 8.608 5.782 1.591 1.00 95.44 77 ASP A N 1
ATOM 600 C CA . ASP A 1 77 ? 9.283 6.952 1.029 1.00 95.44 77 ASP A CA 1
ATOM 601 C C . ASP A 1 77 ? 8.922 8.204 1.833 1.00 95.44 77 ASP A C 1
ATOM 603 O O . ASP A 1 77 ? 9.755 8.786 2.530 1.00 95.44 77 ASP A O 1
ATOM 607 N N . LYS A 1 78 ? 7.648 8.606 1.775 1.00 94.94 78 LYS A N 1
ATOM 608 C CA . LYS A 1 78 ? 7.156 9.834 2.404 1.00 94.94 78 LYS A CA 1
ATOM 609 C C . LYS A 1 78 ? 5.642 9.814 2.582 1.00 94.94 78 LYS A C 1
ATOM 611 O O . LYS A 1 78 ? 4.944 8.972 2.024 1.00 94.94 78 LYS A O 1
ATOM 616 N N . LYS A 1 79 ? 5.137 10.799 3.325 1.00 95.25 79 LYS A N 1
ATOM 617 C CA . LYS A 1 79 ? 3.715 11.149 3.305 1.00 95.25 79 LYS A CA 1
ATOM 618 C C . LYS A 1 79 ? 3.442 12.137 2.183 1.00 95.25 79 LYS A C 1
ATOM 620 O O . LYS A 1 79 ? 4.252 13.034 1.944 1.00 95.25 79 LYS A O 1
ATOM 625 N N . VAL A 1 80 ? 2.318 11.964 1.506 1.00 95.25 80 VAL A N 1
ATOM 626 C CA . VAL A 1 80 ? 1.888 12.814 0.396 1.00 95.25 80 VAL A CA 1
ATOM 627 C C . VAL A 1 80 ? 0.465 13.276 0.665 1.00 95.25 80 VAL A C 1
ATOM 629 O O . VAL A 1 80 ? -0.402 12.471 1.006 1.00 95.25 80 VAL A O 1
ATOM 632 N N . ASP A 1 81 ? 0.225 14.571 0.496 1.00 93.12 81 ASP A N 1
ATOM 633 C CA . ASP A 1 81 ? -1.112 15.141 0.596 1.00 93.12 81 ASP A CA 1
ATOM 634 C C . ASP A 1 81 ? -1.724 15.213 -0.802 1.00 93.12 81 ASP A C 1
ATOM 636 O O . ASP A 1 81 ? -1.212 15.897 -1.692 1.00 93.12 81 ASP A O 1
ATOM 640 N N . ILE A 1 82 ? -2.819 14.480 -1.008 1.00 89.00 82 ILE A N 1
ATOM 641 C CA . ILE A 1 82 ? -3.598 14.517 -2.246 1.00 89.00 82 ILE A CA 1
ATOM 642 C C . ILE A 1 82 ? -4.951 15.129 -1.903 1.00 89.00 82 ILE A C 1
ATOM 644 O O . ILE A 1 82 ? -5.770 14.539 -1.192 1.00 89.00 82 ILE A O 1
ATOM 648 N N . SER A 1 83 ? -5.169 16.340 -2.416 1.00 87.81 83 SER A N 1
ATOM 649 C CA . SER A 1 83 ? -6.309 17.191 -2.068 1.00 87.81 83 SER A CA 1
ATOM 650 C C . SER A 1 83 ? -6.321 17.550 -0.573 1.00 87.81 83 SER A C 1
ATOM 652 O O . SER A 1 83 ? -5.518 18.373 -0.152 1.00 87.81 83 SER A O 1
ATOM 654 N N . GLU A 1 84 ? -7.205 16.948 0.226 1.00 88.31 84 GLU A N 1
ATOM 655 C CA . GLU A 1 84 ? -7.353 17.205 1.672 1.00 88.31 84 GLU A CA 1
ATOM 656 C C . GLU A 1 84 ? -7.065 15.954 2.518 1.00 88.31 84 GLU A C 1
ATOM 658 O O . GLU A 1 84 ? -7.430 15.881 3.692 1.00 88.31 84 GLU A O 1
ATOM 663 N N . LYS A 1 85 ? -6.473 14.920 1.912 1.00 90.25 85 LYS A N 1
ATOM 664 C CA . LYS A 1 85 ? -6.183 13.645 2.571 1.00 90.25 85 LYS A CA 1
ATOM 665 C C . LYS A 1 85 ? -4.696 13.339 2.494 1.00 90.25 85 LYS A C 1
ATOM 667 O O . LYS A 1 85 ? -4.080 13.517 1.445 1.00 90.25 85 LYS A O 1
ATOM 672 N N . THR A 1 86 ? -4.168 12.816 3.591 1.00 93.19 86 THR A N 1
ATOM 673 C CA . THR A 1 86 ? -2.781 12.367 3.697 1.00 93.19 86 THR A CA 1
ATOM 674 C C . THR A 1 86 ? -2.684 10.876 3.384 1.00 93.19 86 THR A C 1
ATOM 676 O O . THR A 1 86 ? -3.520 10.063 3.798 1.00 93.19 86 THR A O 1
ATOM 679 N N . PHE A 1 87 ? -1.657 10.518 2.625 1.00 94.19 87 PHE A N 1
ATOM 680 C CA . PHE A 1 87 ? -1.372 9.161 2.182 1.00 94.19 87 PHE A CA 1
ATOM 681 C C . PHE A 1 87 ? 0.078 8.800 2.488 1.00 94.19 87 PHE A C 1
ATOM 683 O O . PHE A 1 87 ? 0.960 9.658 2.455 1.00 94.19 87 PHE A O 1
ATOM 690 N N . ASP A 1 88 ? 0.327 7.520 2.732 1.00 94.56 88 ASP A N 1
ATOM 691 C CA . ASP A 1 88 ? 1.668 6.958 2.841 1.00 94.56 88 ASP A CA 1
ATOM 692 C C . ASP A 1 88 ? 2.115 6.448 1.457 1.00 94.56 88 ASP A C 1
ATOM 694 O O . ASP A 1 88 ? 1.446 5.599 0.857 1.00 94.56 88 ASP A O 1
ATOM 698 N N . GLU A 1 89 ? 3.240 6.963 0.947 1.00 95.31 89 GLU A N 1
ATOM 699 C CA . GLU A 1 89 ? 3.904 6.494 -0.278 1.00 95.31 89 GLU A CA 1
ATOM 700 C C . GLU A 1 89 ? 4.981 5.463 0.073 1.00 95.31 89 GLU A C 1
ATOM 702 O O . GLU A 1 89 ? 5.845 5.691 0.924 1.00 95.31 89 GLU A O 1
ATOM 707 N N . TYR A 1 90 ? 4.946 4.332 -0.625 1.00 95.50 90 TYR A N 1
ATOM 708 C CA . TYR A 1 90 ? 5.974 3.301 -0.599 1.00 95.50 90 TYR A CA 1
ATOM 709 C C . TYR A 1 90 ? 6.580 3.175 -1.991 1.00 95.50 90 TYR A C 1
ATOM 711 O O . TYR A 1 90 ? 5.854 3.183 -2.987 1.00 95.50 90 TYR A O 1
ATOM 719 N N . ILE A 1 91 ? 7.901 3.035 -2.049 1.00 96.12 91 ILE A N 1
ATOM 720 C CA . ILE A 1 91 ? 8.664 2.922 -3.288 1.00 96.12 91 ILE A CA 1
ATOM 721 C C . ILE A 1 91 ? 9.501 1.646 -3.288 1.00 96.12 91 ILE A C 1
ATOM 723 O O . ILE A 1 91 ? 10.118 1.284 -2.282 1.00 96.12 91 ILE A O 1
ATOM 727 N N . GLY A 1 92 ? 9.505 0.963 -4.427 1.00 95.12 92 GLY A N 1
ATOM 728 C CA . GLY A 1 92 ? 10.414 -0.131 -4.729 1.00 95.12 92 GLY A CA 1
ATOM 729 C C . GLY A 1 92 ? 11.091 0.100 -6.071 1.00 95.12 92 GLY A C 1
ATOM 730 O O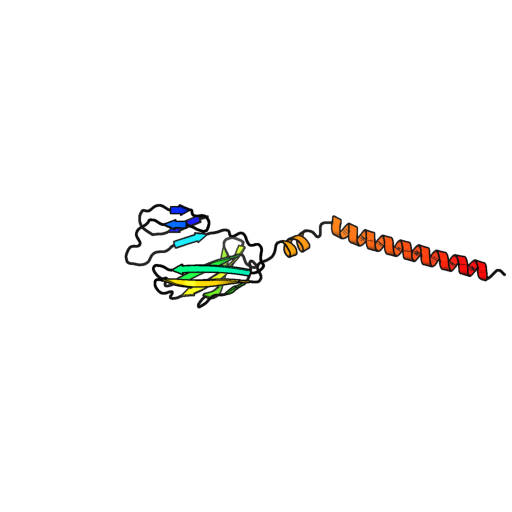 . GLY A 1 92 ? 10.510 0.722 -6.960 1.00 95.12 92 GLY A O 1
ATOM 731 N N . ASN A 1 93 ? 12.325 -0.379 -6.210 1.00 94.50 93 ASN A N 1
ATOM 732 C CA . ASN A 1 93 ? 13.160 -0.094 -7.376 1.00 94.50 93 ASN A CA 1
ATOM 733 C C . ASN A 1 93 ? 13.772 -1.371 -7.958 1.00 94.50 93 ASN A C 1
ATOM 735 O O . ASN A 1 93 ? 14.098 -2.301 -7.214 1.00 94.50 93 ASN A O 1
ATOM 739 N N . ASN A 1 94 ? 14.012 -1.352 -9.270 1.00 93.94 94 ASN A N 1
ATOM 740 C CA . ASN A 1 94 ? 14.745 -2.372 -10.022 1.00 93.94 94 ASN A CA 1
ATOM 741 C C . ASN A 1 94 ? 14.193 -3.796 -9.811 1.00 93.94 94 ASN A C 1
ATOM 743 O O . ASN A 1 94 ? 14.846 -4.659 -9.216 1.00 93.94 94 ASN A O 1
ATOM 747 N N . TYR A 1 95 ? 12.981 -4.049 -10.299 1.00 94.44 95 TYR A N 1
ATOM 748 C CA . TYR A 1 95 ? 12.420 -5.396 -10.398 1.00 94.44 95 TYR A CA 1
ATOM 749 C C . TYR A 1 95 ? 12.704 -5.975 -11.783 1.00 94.44 95 TYR A C 1
ATOM 751 O O . TYR A 1 95 ? 12.378 -5.371 -12.808 1.00 94.44 95 TYR A O 1
ATOM 759 N N . ALA A 1 96 ? 13.328 -7.148 -11.819 1.00 94.75 96 ALA A N 1
ATOM 760 C CA . ALA A 1 96 ? 13.697 -7.812 -13.058 1.00 94.75 96 ALA A CA 1
ATOM 761 C C . ALA A 1 96 ? 12.472 -8.392 -13.784 1.00 94.75 96 ALA A C 1
ATOM 763 O O . ALA A 1 96 ? 11.388 -8.567 -13.224 1.00 94.75 96 ALA A O 1
ATOM 764 N N . LYS A 1 97 ? 12.660 -8.729 -15.063 1.00 93.50 97 LYS A N 1
ATOM 765 C CA . LYS A 1 97 ? 11.640 -9.406 -15.873 1.00 93.50 97 LYS A CA 1
ATOM 766 C C . LYS A 1 97 ? 11.256 -10.746 -15.245 1.00 93.50 97 LYS A C 1
ATOM 768 O O . LYS A 1 97 ? 12.123 -11.585 -15.014 1.00 93.50 97 LYS A O 1
ATOM 773 N N . GLY A 1 98 ? 9.959 -10.945 -15.024 1.00 94.19 98 GLY A N 1
ATOM 774 C CA . GLY A 1 98 ? 9.399 -12.158 -14.426 1.00 94.19 98 GLY A CA 1
ATOM 775 C C . GLY A 1 98 ? 9.489 -12.214 -12.899 1.00 94.19 98 GLY A C 1
ATOM 776 O O . GLY A 1 98 ? 9.193 -13.251 -12.308 1.00 94.19 98 GLY A O 1
ATOM 777 N N . GLU A 1 99 ? 9.921 -11.133 -12.247 1.00 94.62 99 GLU A N 1
ATOM 778 C CA . GLU A 1 99 ? 10.056 -11.094 -10.795 1.00 94.62 99 GLU A CA 1
ATOM 779 C C . GLU A 1 99 ? 8.716 -10.849 -10.090 1.00 94.62 99 GLU A C 1
ATOM 781 O O . GLU A 1 99 ? 7.795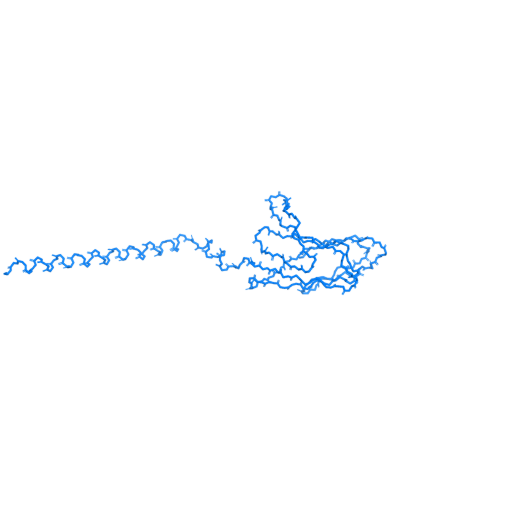 -10.247 -10.648 1.00 94.62 99 GLU A O 1
ATOM 786 N N . TYR A 1 100 ? 8.623 -11.313 -8.842 1.00 93.06 100 TYR A N 1
ATOM 787 C CA . TYR A 1 100 ? 7.484 -11.087 -7.964 1.00 93.06 100 TYR A CA 1
ATOM 788 C C . TYR A 1 100 ? 7.872 -10.182 -6.803 1.00 93.06 100 TYR A C 1
ATOM 790 O O . TYR A 1 100 ? 8.856 -10.426 -6.107 1.00 93.06 100 TYR A O 1
ATOM 798 N N . LEU A 1 101 ? 7.037 -9.189 -6.539 1.00 92.44 101 LEU A N 1
ATOM 799 C CA . LEU A 1 101 ? 7.023 -8.460 -5.286 1.00 92.44 101 LEU A CA 1
ATOM 800 C C . LEU A 1 101 ? 5.949 -9.072 -4.382 1.00 92.44 101 LEU A C 1
ATOM 802 O O . LEU A 1 101 ? 4.753 -8.903 -4.608 1.00 92.44 101 LEU A O 1
ATOM 806 N N . ASN A 1 102 ? 6.389 -9.783 -3.345 1.00 92.06 102 ASN A N 1
ATOM 807 C CA . ASN A 1 102 ? 5.510 -10.323 -2.311 1.00 92.06 102 ASN A CA 1
ATOM 808 C C . ASN A 1 102 ? 5.335 -9.276 -1.212 1.00 92.06 102 ASN A C 1
ATOM 810 O O . ASN A 1 102 ? 6.230 -9.074 -0.388 1.00 92.06 102 ASN A O 1
ATOM 814 N N . MET A 1 103 ? 4.200 -8.583 -1.230 1.00 91.56 103 MET A N 1
ATOM 815 C CA . MET A 1 103 ? 3.887 -7.553 -0.244 1.00 91.56 103 MET A CA 1
ATOM 816 C C . MET A 1 103 ? 3.010 -8.128 0.855 1.00 91.56 103 MET A C 1
ATOM 818 O O . MET A 1 103 ? 2.021 -8.800 0.576 1.00 91.56 103 MET A O 1
ATOM 822 N N . GLU A 1 104 ? 3.332 -7.799 2.097 1.00 91.38 104 GLU A N 1
ATOM 823 C CA . GLU A 1 104 ? 2.472 -8.011 3.252 1.00 91.38 104 GLU A CA 1
ATOM 824 C C . GLU A 1 104 ? 2.035 -6.648 3.788 1.00 91.38 104 GLU A C 1
ATOM 826 O O . GLU A 1 104 ? 2.853 -5.767 4.064 1.00 91.38 104 GLU A O 1
ATOM 831 N N . MET A 1 105 ? 0.731 -6.480 3.961 1.00 90.44 105 MET A N 1
ATOM 832 C CA . MET A 1 105 ? 0.155 -5.371 4.697 1.00 90.44 105 MET A CA 1
ATOM 833 C C . MET A 1 105 ? -0.295 -5.873 6.064 1.00 90.44 105 MET A C 1
ATOM 835 O O . MET A 1 105 ? -1.058 -6.830 6.168 1.00 90.44 105 MET A O 1
ATOM 839 N N . THR A 1 106 ? 0.181 -5.226 7.121 1.00 89.88 106 THR A N 1
ATOM 840 C CA . THR A 1 106 ? -0.090 -5.584 8.519 1.00 89.88 106 THR A CA 1
ATOM 841 C C . THR A 1 106 ? -0.771 -4.435 9.250 1.00 89.88 106 THR A C 1
ATOM 843 O O . THR A 1 106 ? -0.783 -3.302 8.771 1.00 89.88 106 THR A O 1
ATOM 846 N N . ASN A 1 107 ? -1.329 -4.706 10.433 1.00 86.94 107 ASN A N 1
ATOM 847 C CA . ASN A 1 107 ? -2.048 -3.715 11.241 1.00 86.94 107 ASN A CA 1
ATOM 848 C C . ASN A 1 107 ? -3.191 -3.034 10.472 1.00 86.94 107 ASN A C 1
ATOM 850 O O . ASN A 1 107 ? -3.478 -1.859 10.699 1.00 86.94 107 ASN A O 1
ATOM 854 N N . ILE A 1 108 ? -3.835 -3.769 9.563 1.00 87.06 108 ILE A N 1
ATOM 855 C CA . ILE A 1 108 ? -4.975 -3.250 8.813 1.00 87.06 108 ILE A CA 1
ATOM 856 C C . ILE A 1 108 ? -6.118 -3.004 9.811 1.00 87.06 108 ILE A C 1
ATOM 858 O O . ILE A 1 108 ? -6.430 -3.912 10.598 1.00 87.06 108 ILE A O 1
ATOM 862 N N . PRO A 1 109 ? -6.736 -1.807 9.829 1.00 77.88 109 PRO A N 1
ATOM 863 C CA . PRO A 1 109 ? -7.807 -1.490 10.761 1.00 77.88 109 PRO A CA 1
ATOM 864 C C . PRO A 1 109 ? -8.972 -2.459 10.588 1.00 77.88 109 PRO A C 1
ATOM 866 O O . PRO A 1 109 ? -9.734 -2.384 9.631 1.00 77.88 109 PRO A O 1
ATOM 869 N N . THR A 1 110 ? -9.150 -3.383 11.528 1.00 71.25 110 THR A N 1
ATOM 870 C CA . THR A 1 110 ? -10.301 -4.280 11.461 1.00 71.25 110 THR A CA 1
ATOM 871 C C . THR A 1 110 ? -11.563 -3.517 11.841 1.00 71.25 110 THR A C 1
ATOM 873 O O . THR A 1 110 ? -11.595 -2.724 12.790 1.00 71.25 110 THR A O 1
ATOM 876 N N . SER A 1 111 ? -12.642 -3.800 11.108 1.00 63.53 111 SER A N 1
ATOM 877 C CA . SER A 1 111 ? -13.959 -3.206 11.339 1.00 63.53 111 SER A CA 1
ATOM 878 C C . SER A 1 111 ? -14.409 -3.336 12.799 1.00 63.53 111 SER A C 1
ATOM 880 O O . SER A 1 111 ? -15.150 -2.487 13.259 1.00 63.53 111 SER A O 1
ATOM 882 N N . PHE A 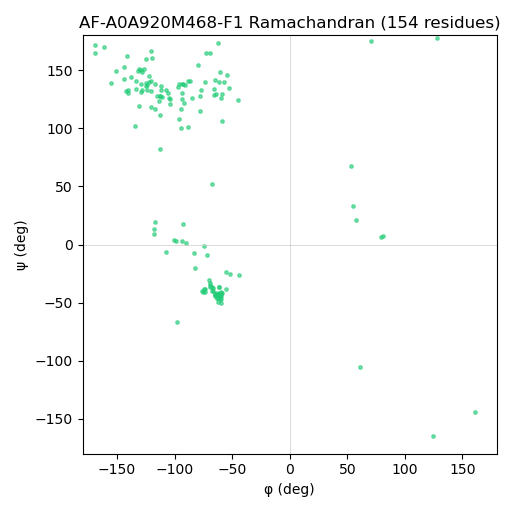1 112 ? -13.938 -4.327 13.567 1.00 54.22 112 PHE A N 1
ATOM 883 C CA . PHE A 1 112 ? -14.304 -4.496 14.976 1.00 54.22 112 PHE A CA 1
ATOM 884 C C . PHE A 1 112 ? -13.826 -3.351 15.887 1.00 54.22 112 PHE A C 1
ATOM 886 O O . PHE A 1 112 ? -14.610 -2.870 16.699 1.00 54.22 112 PHE A O 1
ATOM 893 N N . VAL A 1 113 ? -12.591 -2.860 15.735 1.00 55.09 113 VAL A N 1
ATOM 894 C CA . VAL A 1 113 ? -12.047 -1.791 16.601 1.00 55.09 113 VAL A CA 1
ATOM 895 C C . VAL A 1 113 ? -12.647 -0.436 16.227 1.00 55.09 113 VAL A C 1
ATOM 897 O O . VAL A 1 113 ? -13.063 0.320 17.102 1.00 55.09 113 VAL A O 1
ATOM 900 N N . ASN A 1 114 ? -12.785 -0.178 14.922 1.00 52.97 114 ASN A N 1
ATOM 901 C CA . ASN A 1 114 ? -13.433 1.029 14.410 1.00 52.97 114 ASN A CA 1
ATOM 902 C C . ASN A 1 114 ? -14.942 1.026 14.672 1.00 52.97 114 ASN A C 1
ATOM 904 O O . ASN A 1 114 ? -15.496 2.076 14.983 1.00 52.97 114 ASN A O 1
ATOM 908 N N . LYS A 1 115 ? -15.616 -0.133 14.621 1.00 49.03 115 LYS A N 1
ATOM 909 C CA . LYS A 1 115 ? -17.005 -0.271 15.080 1.00 49.03 115 LYS A CA 1
ATOM 910 C C . LYS A 1 115 ? -17.092 -0.038 16.577 1.00 49.03 115 LYS A C 1
ATOM 912 O O . LYS A 1 115 ? -17.958 0.712 16.966 1.00 49.03 115 LYS A O 1
ATOM 917 N N . LEU A 1 116 ? -16.206 -0.583 17.409 1.00 51.28 116 LEU A N 1
ATOM 918 C CA . LEU A 1 116 ? -16.297 -0.412 18.863 1.00 51.28 116 LEU A CA 1
ATOM 919 C C . LEU A 1 116 ? -16.034 1.036 19.319 1.00 51.28 116 LEU A C 1
ATOM 921 O O . LEU A 1 116 ? -16.699 1.506 20.239 1.00 51.28 116 LEU A O 1
ATOM 925 N N . SER A 1 117 ? -15.110 1.755 18.669 1.00 53.12 117 SER A N 1
ATOM 926 C CA . SER A 1 117 ? -14.809 3.161 18.981 1.00 53.12 117 SER A CA 1
ATOM 927 C C . SER A 1 117 ? -15.874 4.130 18.455 1.00 53.12 117 SER A C 1
ATOM 929 O O . SER A 1 117 ? -16.266 5.048 19.172 1.00 53.12 117 SER A O 1
ATOM 931 N N . SER A 1 118 ? -16.399 3.902 17.244 1.00 49.47 118 SER A N 1
ATOM 932 C CA . SER A 1 118 ? -17.484 4.716 16.670 1.00 49.47 118 SER A CA 1
ATOM 933 C C . SER A 1 118 ? -18.883 4.311 17.156 1.00 49.47 118 SER A C 1
ATOM 935 O O . SER A 1 118 ? -19.801 5.126 17.123 1.00 49.47 118 SER A O 1
ATOM 937 N N . SER A 1 119 ? -19.058 3.086 17.670 1.00 47.84 119 SER A N 1
ATOM 938 C CA . SER A 1 119 ? -20.300 2.591 18.280 1.00 47.84 119 SER A CA 1
ATOM 939 C C . SER A 1 119 ? -20.355 2.787 19.791 1.00 47.84 119 SER A C 1
ATOM 941 O O . SER A 1 119 ? -21.236 2.203 20.433 1.00 47.84 119 SER A O 1
ATOM 943 N N . LEU A 1 120 ? -19.525 3.663 20.368 1.00 54.25 120 LEU A N 1
ATOM 944 C CA . LEU A 1 120 ? -19.873 4.353 21.617 1.00 54.25 120 LEU A CA 1
ATOM 945 C C . LEU A 1 120 ? -21.048 5.322 21.364 1.00 54.25 120 LEU A C 1
ATOM 947 O O . LEU A 1 120 ? -21.012 6.503 21.687 1.00 54.25 120 LEU A O 1
ATOM 951 N N . ASN A 1 121 ? -22.116 4.795 20.762 1.00 56.88 121 ASN A N 1
ATOM 952 C CA . ASN A 1 121 ? -23.431 5.392 20.704 1.00 56.88 121 ASN A CA 1
ATOM 953 C C . ASN A 1 121 ? -23.871 5.693 22.139 1.00 56.88 121 ASN A C 1
ATOM 955 O O . ASN A 1 121 ? -23.610 4.903 23.053 1.00 56.88 121 ASN A O 1
ATOM 959 N N . PHE A 1 122 ? -24.625 6.781 22.321 1.00 59.09 122 PHE A N 1
ATOM 960 C CA . PHE A 1 122 ? -25.290 7.136 23.583 1.00 59.09 122 PHE A CA 1
ATOM 961 C C . PHE A 1 122 ? -25.976 5.942 24.269 1.00 59.09 122 PHE A C 1
ATOM 963 O O . PHE A 1 122 ? -26.100 5.919 25.487 1.00 59.09 122 PHE A O 1
ATOM 970 N N . GLN A 1 123 ? -26.377 4.924 23.506 1.00 57.50 123 GLN A N 1
ATOM 971 C CA . GLN A 1 123 ? -26.984 3.693 23.997 1.00 57.50 123 GLN A CA 1
ATOM 972 C C . GLN A 1 123 ? -26.038 2.802 24.825 1.00 57.50 123 GLN A C 1
ATOM 974 O O . GLN A 1 123 ? -26.476 2.245 25.829 1.00 57.50 123 GLN A O 1
ATOM 979 N N . VAL A 1 124 ? -24.749 2.705 24.474 1.00 63.50 124 VAL A N 1
ATOM 980 C CA . VAL A 1 124 ? -23.746 1.973 25.274 1.00 63.50 124 VAL A CA 1
ATOM 981 C C . VAL A 1 124 ? -23.389 2.768 26.531 1.00 63.50 124 VAL A C 1
ATOM 983 O O . VAL A 1 124 ? -23.332 2.197 27.619 1.00 63.50 124 VAL A O 1
ATOM 986 N N . ILE A 1 125 ? -23.245 4.093 26.408 1.00 69.88 125 ILE A N 1
ATOM 987 C CA . ILE A 1 125 ? -23.022 4.993 27.552 1.00 69.88 125 ILE A CA 1
ATOM 988 C C . ILE A 1 125 ? -24.204 4.912 28.533 1.00 69.88 125 ILE A C 1
ATOM 990 O O . ILE A 1 125 ? -23.988 4.733 29.731 1.00 69.88 125 ILE A O 1
ATOM 994 N N . ASN A 1 126 ? -25.450 4.936 28.043 1.00 71.81 126 ASN A N 1
ATOM 995 C CA . ASN A 1 126 ? -26.643 4.750 28.874 1.00 71.81 126 ASN A CA 1
ATOM 996 C C . ASN A 1 126 ? -26.643 3.399 29.593 1.00 71.81 126 ASN A C 1
ATOM 998 O O . ASN A 1 126 ? -27.000 3.344 30.765 1.00 71.81 126 ASN A O 1
ATOM 1002 N N . LEU A 1 127 ? -26.225 2.316 28.935 1.00 77.44 127 LEU A N 1
ATOM 1003 C CA . LEU A 1 127 ? -26.194 0.986 29.547 1.00 77.44 127 LEU A CA 1
ATOM 1004 C C . LEU A 1 127 ? -25.184 0.931 30.708 1.00 77.44 127 LEU A C 1
ATOM 1006 O O . LEU A 1 127 ? -25.517 0.448 31.790 1.00 77.44 127 LEU A O 1
ATOM 1010 N N . VAL A 1 128 ? -23.994 1.515 30.530 1.00 83.44 128 VAL A N 1
ATOM 1011 C CA . VAL A 1 128 ? -22.984 1.635 31.599 1.00 83.44 128 VAL A CA 1
ATOM 1012 C C . VAL A 1 128 ? -23.507 2.481 32.766 1.00 83.44 128 VAL A C 1
ATOM 1014 O O . VAL A 1 128 ? -23.366 2.082 33.924 1.00 83.44 128 VAL A O 1
ATOM 1017 N N . VAL A 1 129 ? -24.167 3.609 32.482 1.00 85.06 129 VAL A N 1
ATOM 1018 C CA . VAL A 1 129 ? -24.775 4.477 33.507 1.00 85.06 129 VAL A CA 1
ATOM 1019 C C . VAL A 1 129 ? -25.896 3.754 34.263 1.00 85.06 129 VAL A C 1
ATOM 1021 O O . VAL A 1 129 ? -25.958 3.847 35.489 1.00 85.06 129 VAL A O 1
ATOM 1024 N N . ILE A 1 130 ? -26.743 2.984 33.573 1.00 87.38 130 ILE A N 1
ATOM 1025 C CA . ILE A 1 130 ? -27.814 2.187 34.190 1.00 87.38 130 ILE A CA 1
ATOM 1026 C C . ILE A 1 130 ? -27.225 1.123 35.120 1.00 87.38 130 ILE A C 1
ATOM 1028 O O . ILE A 1 130 ? -27.678 1.000 36.258 1.00 87.38 130 ILE A O 1
ATOM 1032 N N . ILE A 1 131 ? -26.191 0.392 34.687 1.00 91.62 131 ILE A N 1
ATOM 1033 C CA . ILE A 1 131 ? -25.516 -0.608 35.531 1.00 91.62 131 ILE A CA 1
ATOM 1034 C C . ILE A 1 131 ? -24.946 0.055 36.791 1.00 91.62 131 ILE A C 1
ATOM 1036 O O . ILE A 1 131 ? -25.135 -0.460 37.895 1.00 91.62 131 ILE A O 1
ATOM 1040 N N . LEU A 1 132 ? -24.296 1.213 36.654 1.00 93.56 132 LEU A N 1
ATOM 1041 C CA . LEU A 1 132 ? -23.787 1.977 37.794 1.00 93.56 132 LEU A CA 1
ATOM 1042 C C . LEU A 1 132 ? -24.911 2.412 38.743 1.00 93.56 132 LEU A C 1
ATOM 1044 O O . LEU A 1 132 ? -24.802 2.196 39.950 1.00 93.56 132 LEU A O 1
ATOM 1048 N N . MET A 1 133 ? -26.015 2.954 38.218 1.00 94.31 133 MET A N 1
ATOM 1049 C CA . MET A 1 133 ? -27.161 3.360 39.038 1.00 94.31 133 MET A CA 1
ATOM 1050 C C . MET A 1 133 ? -27.789 2.183 39.788 1.00 94.31 133 MET A C 1
ATOM 1052 O O . MET A 1 133 ? -28.082 2.314 40.976 1.00 94.31 133 MET A O 1
ATOM 1056 N N . VAL A 1 134 ? -27.953 1.025 39.143 1.00 95.19 134 VAL A N 1
ATOM 1057 C CA . VAL A 1 134 ? -28.498 -0.181 39.788 1.00 95.19 134 VAL A CA 1
ATOM 1058 C C . VAL A 1 134 ? -27.604 -0.632 40.944 1.00 95.19 134 VAL A C 1
ATOM 1060 O O . VAL A 1 134 ? -28.110 -0.911 42.030 1.00 95.19 134 VAL A O 1
ATOM 1063 N N . ASN A 1 135 ? -26.281 -0.630 40.758 1.00 94.69 135 ASN A N 1
ATOM 1064 C CA . ASN A 1 135 ? -25.343 -0.973 41.829 1.00 94.69 135 ASN A CA 1
ATOM 1065 C C . ASN A 1 135 ? -25.431 0.005 43.012 1.00 94.69 135 ASN A C 1
ATOM 1067 O O . ASN A 1 135 ? -25.476 -0.427 44.164 1.00 94.69 135 ASN A O 1
ATOM 1071 N N . VAL A 1 136 ? -25.538 1.311 42.748 1.00 94.88 136 VAL A N 1
ATOM 1072 C CA . VAL A 1 136 ? -25.719 2.331 43.797 1.00 94.88 136 VAL A CA 1
ATOM 1073 C C . VAL A 1 136 ? -27.025 2.115 44.568 1.00 94.88 136 VAL A C 1
ATOM 1075 O O . VAL A 1 136 ? -27.036 2.196 45.798 1.00 94.88 136 VAL A O 1
ATOM 1078 N N . ILE A 1 137 ? -28.117 1.790 43.871 1.00 94.62 137 ILE A N 1
ATOM 1079 C CA . ILE A 1 137 ? -29.418 1.511 44.492 1.00 94.62 137 ILE A CA 1
ATOM 1080 C C . ILE A 1 137 ? -29.333 0.272 45.393 1.00 94.62 137 ILE A C 1
ATOM 1082 O O . ILE A 1 137 ? -29.788 0.317 46.538 1.00 94.62 137 ILE A O 1
ATOM 1086 N N . ILE A 1 138 ? -28.711 -0.813 44.924 1.00 94.75 138 ILE A N 1
ATOM 1087 C CA . ILE A 1 138 ? -28.530 -2.043 45.711 1.00 94.75 138 ILE A CA 1
ATOM 1088 C C . ILE A 1 138 ? -27.731 -1.749 46.987 1.00 94.75 138 ILE A C 1
ATOM 1090 O O . ILE A 1 138 ? -28.161 -2.118 48.082 1.00 94.75 138 ILE A O 1
ATOM 1094 N N . ILE A 1 139 ? -26.618 -1.020 46.873 1.00 94.56 139 ILE A N 1
ATOM 1095 C CA . ILE A 1 139 ? -25.790 -0.626 48.022 1.00 94.56 139 ILE A CA 1
ATOM 1096 C C . ILE A 1 139 ? -26.600 0.215 49.017 1.00 94.56 139 ILE A C 1
ATOM 1098 O O . ILE A 1 139 ? -26.541 -0.026 50.225 1.00 94.56 139 ILE A O 1
ATOM 1102 N N . PHE A 1 140 ? -27.408 1.161 48.533 1.00 93.56 140 PHE A N 1
ATOM 1103 C CA . PHE A 1 140 ? -28.264 1.987 49.383 1.00 93.56 140 PHE A CA 1
ATOM 1104 C C . PHE A 1 140 ? -29.278 1.153 50.183 1.00 93.56 140 PHE A C 1
ATOM 1106 O O . PHE A 1 140 ? -29.454 1.376 51.387 1.00 93.56 140 PHE A O 1
ATOM 1113 N N . PHE A 1 141 ? -29.916 0.163 49.553 1.00 92.75 141 PHE A N 1
ATOM 1114 C CA . PHE A 1 141 ? -30.854 -0.730 50.237 1.00 92.75 141 PHE A CA 1
ATOM 1115 C C . PHE A 1 141 ? -30.167 -1.640 51.256 1.00 92.75 141 PHE A C 1
ATOM 1117 O O . PHE A 1 141 ? -30.692 -1.802 52.359 1.00 92.75 141 PHE A O 1
ATOM 1124 N N . ILE A 1 142 ? -28.980 -2.164 50.939 1.00 91.62 142 ILE A N 1
ATOM 1125 C CA . ILE A 1 142 ? -28.176 -2.963 51.874 1.00 91.62 142 ILE A CA 1
ATOM 1126 C C . ILE A 1 142 ? -27.832 -2.128 53.116 1.00 91.62 142 ILE A C 1
ATOM 1128 O O . ILE A 1 142 ? -28.119 -2.541 54.241 1.00 91.62 142 ILE A O 1
ATOM 1132 N N . LEU A 1 143 ? -27.305 -0.914 52.930 1.00 90.69 143 LEU A N 1
ATOM 1133 C CA . LEU A 1 143 ? -26.972 -0.006 54.034 1.00 90.69 143 LEU A CA 1
ATOM 1134 C C . LEU A 1 143 ? -28.198 0.332 54.895 1.00 90.69 143 LEU A C 1
ATOM 1136 O O . LEU A 1 143 ? -28.125 0.341 56.128 1.00 90.69 143 LEU A O 1
ATOM 1140 N N . ARG A 1 144 ? -29.352 0.578 54.263 1.00 87.88 144 ARG A N 1
ATOM 1141 C CA . ARG A 1 144 ? -30.606 0.865 54.970 1.00 87.88 144 ARG A CA 1
ATOM 1142 C C . ARG A 1 144 ? -31.115 -0.340 55.762 1.00 87.88 144 ARG A C 1
ATOM 1144 O O . ARG A 1 144 ? -31.588 -0.159 56.886 1.00 87.88 144 ARG A O 1
ATOM 1151 N N . TYR A 1 145 ? -31.011 -1.544 55.205 1.00 89.19 145 TYR A N 1
ATOM 1152 C CA . TYR A 1 145 ? -31.414 -2.785 55.863 1.00 89.19 145 TYR A CA 1
ATOM 1153 C C . TYR A 1 145 ? -30.586 -3.040 57.129 1.00 89.19 145 TYR A C 1
ATOM 1155 O O . TYR A 1 145 ? -31.154 -3.217 58.210 1.00 89.19 145 TYR A O 1
ATOM 1163 N N . PHE A 1 146 ? -29.256 -2.938 57.032 1.00 86.38 146 PHE A N 1
ATOM 1164 C CA . PHE A 1 146 ? -28.359 -3.092 58.182 1.00 86.38 146 PHE A CA 1
ATOM 1165 C C . PHE A 1 146 ? -28.617 -2.045 59.273 1.00 86.38 146 PHE A C 1
ATOM 1167 O O . PHE A 1 146 ? -28.715 -2.389 60.453 1.00 86.38 146 PHE A O 1
ATOM 1174 N N . LYS A 1 147 ? -28.819 -0.776 58.896 1.00 82.25 147 LYS A N 1
ATOM 1175 C CA . LYS A 1 147 ? -29.142 0.300 59.848 1.00 82.25 147 LYS A CA 1
ATOM 1176 C C . LYS A 1 147 ? -30.463 0.060 60.590 1.00 82.25 147 LYS A C 1
ATOM 1178 O O . LYS A 1 147 ? -30.568 0.398 61.768 1.00 82.25 147 LYS A O 1
ATOM 1183 N N . ASN A 1 148 ? -31.474 -0.506 59.930 1.00 78.94 148 ASN A N 1
ATOM 1184 C CA . ASN A 1 148 ? -32.770 -0.775 60.556 1.00 78.94 148 ASN A CA 1
ATOM 1185 C C . ASN A 1 148 ? -32.720 -1.978 61.512 1.00 78.94 148 ASN A C 1
ATOM 1187 O O . ASN A 1 148 ? -33.312 -1.926 62.588 1.00 78.94 148 ASN A O 1
ATOM 1191 N N . ASN A 1 149 ? -31.976 -3.031 61.158 1.00 73.94 149 ASN A N 1
ATOM 1192 C CA . ASN A 1 149 ? -31.792 -4.191 62.034 1.00 73.94 149 ASN A CA 1
ATOM 1193 C C . ASN A 1 149 ? -30.934 -3.862 63.265 1.00 73.94 149 ASN A C 1
ATOM 1195 O O . ASN A 1 149 ? -31.242 -4.312 64.364 1.00 73.94 149 ASN A O 1
ATOM 1199 N N . SER A 1 150 ? -29.919 -3.006 63.117 1.00 64.75 150 SER A N 1
ATOM 1200 C CA . SER A 1 150 ? -29.108 -2.538 64.248 1.00 64.75 150 SER A CA 1
ATOM 1201 C C . SER A 1 150 ? -29.937 -1.775 65.294 1.00 64.75 150 SER A C 1
ATOM 1203 O O . SER A 1 150 ? -29.728 -1.964 66.488 1.00 64.75 150 SER A O 1
ATOM 1205 N N . LYS A 1 151 ? -30.939 -0.985 64.876 1.00 60.34 151 LYS A N 1
ATOM 1206 C CA . LYS A 1 151 ? -31.840 -0.276 65.805 1.00 60.34 151 LYS A CA 1
ATOM 1207 C C . LYS A 1 151 ? -32.786 -1.201 66.578 1.00 60.34 151 LYS A C 1
ATOM 1209 O O . LYS A 1 151 ? -33.100 -0.908 67.728 1.00 60.34 151 LYS A O 1
ATOM 1214 N N . LYS A 1 152 ? -33.228 -2.308 65.971 1.00 57.94 152 LYS A N 1
ATOM 1215 C CA . LYS A 1 152 ? -34.097 -3.294 66.637 1.00 57.94 152 LYS A CA 1
ATOM 1216 C C . LYS A 1 152 ? -33.368 -4.081 67.729 1.00 57.94 152 LYS A C 1
ATOM 1218 O O . LYS A 1 152 ? -33.980 -4.423 68.729 1.00 57.94 152 LYS A O 1
ATOM 1223 N N . ASN A 1 153 ? -32.064 -4.299 67.576 1.00 57.84 153 ASN A N 1
ATOM 1224 C CA . ASN A 1 153 ? -31.258 -5.030 68.558 1.00 57.84 153 ASN A CA 1
ATOM 1225 C C . ASN A 1 153 ? -30.772 -4.161 69.735 1.00 57.84 153 ASN A C 1
ATOM 1227 O O . ASN A 1 153 ? -30.186 -4.692 70.667 1.00 57.84 153 ASN A O 1
ATOM 1231 N N . ALA A 1 154 ? -30.989 -2.841 69.695 1.00 56.53 154 ALA A N 1
ATOM 1232 C CA . ALA A 1 154 ? -30.602 -1.905 70.757 1.00 56.53 154 ALA A CA 1
ATOM 1233 C C . ALA A 1 154 ? -31.765 -1.525 71.699 1.00 56.53 154 ALA A C 1
ATOM 1235 O O . ALA A 1 154 ? -31.600 -0.663 72.556 1.00 56.53 154 ALA A O 1
ATOM 1236 N N . THR A 1 155 ? -32.954 -2.109 71.508 1.00 51.53 155 THR A N 1
ATOM 1237 C CA . THR A 1 155 ? -34.173 -1.826 72.296 1.00 51.53 155 THR A CA 1
ATOM 1238 C C . THR A 1 155 ? -34.692 -3.041 73.073 1.00 51.53 155 THR A C 1
ATOM 1240 O O . THR A 1 155 ? -35.845 -3.044 73.495 1.00 51.53 155 THR A O 1
ATOM 1243 N N . HIS A 1 156 ? -33.838 -4.042 73.294 1.00 44.75 156 HIS A N 1
ATOM 1244 C CA . HIS A 1 156 ? -34.108 -5.174 74.178 1.00 44.75 156 HIS A CA 1
ATOM 1245 C C . HIS A 1 156 ? -33.129 -5.202 75.346 1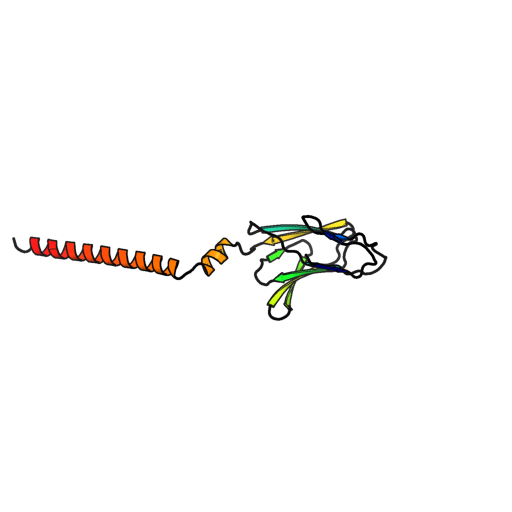.00 44.75 156 HIS A C 1
ATOM 1247 O O . HIS A 1 156 ? -31.935 -4.912 75.102 1.00 44.75 156 HIS A O 1
#

Mean predicted aligned error: 12.87 Å

Nearest PDB structures (foldseek):
  6wdq-assembly1_A  TM=2.859E-01  e=1.301E+00  Homo sapiens
  5njd-assembly3_E  TM=2.055E-01  e=6.499E-01  Homo sapiens
  5dhe-assembly2_B  TM=2.488E-01  e=1.612E+00  Thermococcus kodakarensis KOD1
  5njd-assembly4_G  TM=2.064E-01  e=9.445E-01  Homo sapiens
  5dhd-assembly1_A  TM=2.367E-01  e=3.788E+00  Thermococcus kodakarensis KOD1

Foldseek 3Di:
DDKDKPADDFDWADDPVGIDTPGDDDPDDMDMDDDDDDDDQDQKDKDKDWAQAWDFKDKDKAFPQQFDKDWVQKAWDDWDDDPNTIITMIMGGTGHHGGIIIMMGHRGDHPVVVCVVVVPPVVVVVVVVVVVVVVVVVVVVVVVVVVVVVVVVVPD

Radius of gyration: 29.66 Å; Cα contacts (8 Å, |Δi|>4): 213; chains: 1; bounding box: 49×29×103 Å